Protein AF-A0A7C7G9M4-F1 (afdb_monomer_lite)

Structure (mmCIF, N/CA/C/O backbone):
data_AF-A0A7C7G9M4-F1
#
_entry.id   AF-A0A7C7G9M4-F1
#
loop_
_atom_site.group_PDB
_atom_site.id
_atom_site.type_symbol
_atom_site.label_atom_id
_atom_site.label_alt_id
_atom_site.label_comp_id
_atom_site.label_asym_id
_atom_site.label_entity_id
_atom_site.label_seq_id
_atom_site.pdbx_PDB_ins_code
_atom_site.Cartn_x
_atom_site.Cartn_y
_atom_site.Cartn_z
_atom_site.occupancy
_atom_site.B_iso_or_equiv
_atom_site.auth_seq_id
_atom_site.auth_comp_id
_atom_site.auth_asym_id
_atom_site.auth_atom_id
_atom_site.pdbx_PDB_model_num
ATOM 1 N N . MET A 1 1 ? -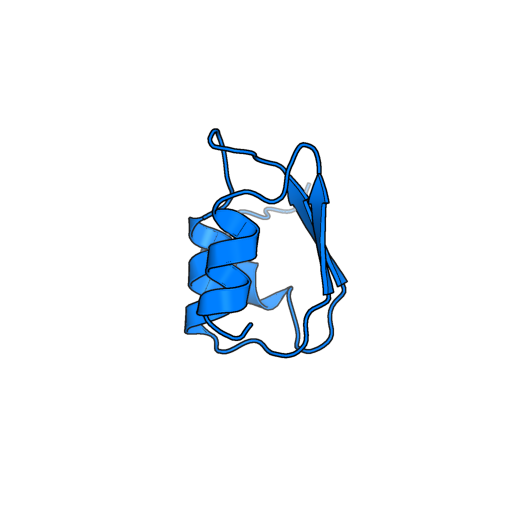8.134 23.048 13.180 1.00 74.81 1 MET A N 1
ATOM 2 C CA . MET A 1 1 ? -7.615 21.872 12.440 1.00 74.81 1 MET A CA 1
ATOM 3 C C . MET A 1 1 ? -7.773 20.651 13.335 1.00 74.81 1 MET A C 1
ATOM 5 O O . MET A 1 1 ? -7.595 20.807 14.534 1.00 74.81 1 MET A O 1
ATOM 9 N N . ARG A 1 2 ? -8.140 19.481 12.798 1.00 91.81 2 ARG A N 1
ATOM 10 C CA . ARG A 1 2 ? -8.192 18.230 13.578 1.00 91.81 2 ARG A CA 1
ATOM 11 C C . ARG A 1 2 ? -6.831 17.534 13.515 1.00 91.81 2 ARG A C 1
ATOM 13 O O . ARG A 1 2 ? -6.217 17.536 12.450 1.00 91.81 2 ARG A O 1
ATOM 20 N N . GLU A 1 3 ? -6.400 16.933 14.619 1.00 95.62 3 GLU A N 1
ATOM 21 C CA . GLU A 1 3 ? -5.213 16.076 14.665 1.00 95.62 3 GLU A CA 1
ATOM 22 C C . GLU A 1 3 ? -5.400 14.815 13.803 1.00 95.62 3 GLU A C 1
ATOM 24 O O . GLU A 1 3 ? -6.453 14.173 13.841 1.00 95.62 3 GLU A O 1
ATOM 29 N N . LYS A 1 4 ? -4.390 14.499 12.983 1.00 95.31 4 LYS A N 1
ATOM 30 C CA . LYS A 1 4 ? -4.389 13.371 12.032 1.00 95.31 4 LYS A CA 1
ATOM 31 C C . LYS A 1 4 ? -3.170 12.457 12.183 1.00 95.31 4 LYS A C 1
ATOM 33 O O . LYS A 1 4 ? -2.981 11.571 11.355 1.00 95.31 4 LYS A O 1
ATOM 38 N N . LEU A 1 5 ? -2.332 12.696 13.192 1.00 97.06 5 LEU A N 1
ATOM 39 C CA . LEU A 1 5 ? -1.194 11.834 13.476 1.00 97.06 5 LEU A CA 1
ATOM 40 C C . LEU A 1 5 ? -1.717 10.493 13.998 1.00 97.06 5 LEU A C 1
ATOM 42 O O . LEU A 1 5 ? -2.472 10.453 14.966 1.00 97.06 5 LEU A O 1
ATOM 46 N N . VAL A 1 6 ? -1.335 9.414 13.328 1.00 97.56 6 VAL A N 1
ATOM 47 C CA . VAL A 1 6 ? -1.754 8.042 13.632 1.00 97.56 6 VAL A CA 1
ATOM 48 C C . VAL A 1 6 ? -0.593 7.086 13.377 1.00 97.56 6 VAL A C 1
ATOM 50 O O . VAL A 1 6 ? 0.381 7.455 12.715 1.00 97.56 6 VAL A O 1
ATOM 53 N N . SER A 1 7 ? -0.692 5.859 13.888 1.00 97.94 7 SER A N 1
ATOM 54 C CA . SER A 1 7 ? 0.258 4.795 13.549 1.00 97.94 7 SER A CA 1
ATOM 55 C C . SER A 1 7 ? 0.088 4.337 12.091 1.00 97.94 7 SER A C 1
ATOM 57 O O . SER A 1 7 ? -0.925 4.632 11.447 1.00 97.94 7 SER A O 1
ATOM 59 N N . VAL A 1 8 ? 1.062 3.600 11.546 1.00 97.81 8 VAL A N 1
ATOM 60 C CA . VAL A 1 8 ? 0.973 3.099 10.162 1.00 97.81 8 VAL A CA 1
ATOM 61 C C . VAL A 1 8 ? -0.124 2.044 10.010 1.00 97.81 8 VAL A C 1
ATOM 63 O O . VAL A 1 8 ? -0.829 2.039 9.008 1.00 97.81 8 VAL A O 1
ATOM 66 N N . GLU A 1 9 ? -0.338 1.217 11.032 1.00 97.62 9 GLU A N 1
ATOM 67 C CA . GLU A 1 9 ? -1.391 0.199 11.080 1.00 97.62 9 GLU A CA 1
ATOM 68 C C . GLU A 1 9 ? -2.773 0.858 11.029 1.00 97.62 9 GLU A C 1
ATOM 70 O O . GLU A 1 9 ? -3.656 0.411 10.298 1.00 97.62 9 GLU A O 1
ATOM 75 N N . GLN A 1 10 ? -2.947 1.964 11.762 1.00 97.81 10 GLN A N 1
ATOM 76 C CA . GLN A 1 10 ? -4.167 2.771 11.737 1.00 97.81 10 GLN A CA 1
ATOM 77 C C . GLN A 1 10 ? -4.351 3.467 10.385 1.00 97.81 10 GLN A C 1
ATOM 79 O O . GLN A 1 10 ? -5.447 3.441 9.827 1.00 97.81 10 GLN A O 1
ATOM 84 N N . ALA A 1 11 ? -3.287 4.060 9.835 1.00 97.25 11 ALA A N 1
ATOM 85 C CA . ALA A 1 11 ? -3.330 4.716 8.532 1.00 97.25 11 ALA A CA 1
ATOM 86 C C . ALA A 1 11 ? -3.685 3.732 7.412 1.00 97.25 11 ALA A C 1
ATOM 88 O O . ALA A 1 11 ? -4.500 4.055 6.554 1.00 97.25 11 ALA A O 1
ATOM 89 N N . ALA A 1 12 ? -3.137 2.516 7.437 1.00 97.00 12 ALA A N 1
ATOM 90 C CA . ALA A 1 12 ? -3.396 1.494 6.430 1.00 97.00 12 ALA A CA 1
ATOM 91 C C . ALA A 1 12 ? -4.886 1.154 6.315 1.00 97.00 12 ALA A C 1
ATOM 93 O O . ALA A 1 12 ? -5.353 0.841 5.219 1.00 97.00 12 ALA A O 1
ATOM 94 N N . GLN A 1 13 ? -5.658 1.274 7.402 1.00 96.25 13 GLN A N 1
ATOM 95 C CA . GLN A 1 13 ? -7.090 0.965 7.407 1.00 96.25 13 GLN A CA 1
ATOM 96 C C . GLN A 1 13 ? -7.920 1.800 6.428 1.00 96.25 13 GLN A C 1
ATOM 98 O O . GLN A 1 13 ? -9.052 1.405 6.143 1.00 96.25 13 GLN A O 1
ATOM 103 N N . ILE A 1 14 ? -7.393 2.916 5.913 1.00 96.50 14 ILE A N 1
ATOM 104 C CA . ILE A 1 14 ? -8.072 3.705 4.880 1.00 96.50 14 ILE A CA 1
ATOM 105 C C . ILE A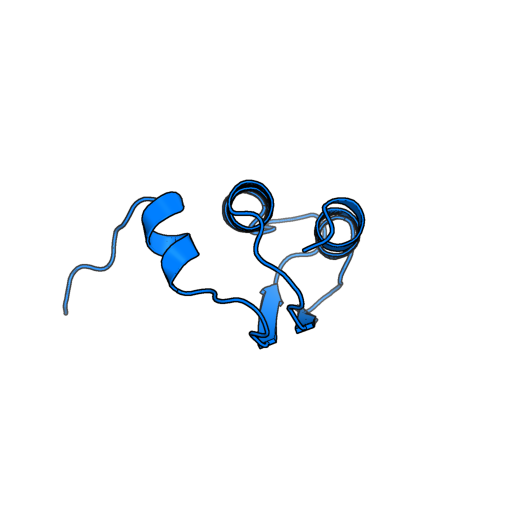 1 14 ? -8.165 2.960 3.544 1.00 96.50 14 ILE A C 1
ATOM 107 O O . ILE A 1 14 ? -9.094 3.228 2.796 1.00 96.50 14 ILE A O 1
ATOM 111 N N . VAL A 1 15 ? -7.236 2.035 3.273 1.00 97.00 15 VAL A N 1
ATOM 112 C CA . VAL A 1 15 ? -7.207 1.213 2.058 1.00 97.00 15 VAL A CA 1
ATOM 113 C C . VAL A 1 15 ? -7.983 -0.079 2.296 1.00 97.00 15 VAL A C 1
ATOM 115 O O . VAL A 1 15 ? -7.787 -0.756 3.319 1.00 97.00 15 VAL A O 1
ATOM 118 N N . LYS A 1 16 ? -8.864 -0.400 1.353 1.00 97.38 16 LYS A N 1
ATOM 119 C CA . LYS A 1 16 ? -9.731 -1.577 1.300 1.00 97.38 16 LYS A CA 1
ATOM 120 C C . LYS A 1 16 ? -9.430 -2.418 0.058 1.00 97.38 16 LYS A C 1
ATOM 122 O O . LYS A 1 16 ? -8.776 -1.960 -0.877 1.00 97.38 16 LYS A O 1
ATOM 127 N N . ASP A 1 17 ? -9.923 -3.651 0.063 1.00 97.62 17 ASP A N 1
ATOM 128 C CA . ASP A 1 17 ? -9.846 -4.534 -1.101 1.00 97.62 17 ASP A CA 1
ATOM 129 C C . ASP A 1 17 ? -10.565 -3.909 -2.300 1.00 97.62 17 ASP A C 1
ATOM 131 O O . ASP A 1 17 ? -11.644 -3.330 -2.156 1.00 97.62 17 ASP A O 1
ATOM 135 N N . GLY A 1 18 ? -9.970 -4.036 -3.485 1.00 97.25 18 GLY A N 1
ATOM 136 C CA . GLY A 1 18 ? -10.514 -3.452 -4.714 1.00 97.25 18 GLY A CA 1
ATOM 137 C C . GLY A 1 18 ? -10.266 -1.951 -4.893 1.00 97.25 18 GLY A C 1
ATOM 138 O O . GLY A 1 18 ? -10.660 -1.397 -5.920 1.00 97.25 18 GLY A O 1
ATOM 139 N N . ASP A 1 19 ? -9.625 -1.274 -3.935 1.00 97.81 19 ASP A N 1
ATOM 140 C CA . ASP A 1 19 ? -9.379 0.163 -4.045 1.00 97.81 19 ASP A CA 1
ATOM 141 C C . ASP A 1 19 ? -8.406 0.509 -5.181 1.00 97.81 19 ASP A C 1
ATOM 143 O O . ASP A 1 19 ? -7.460 -0.217 -5.503 1.00 97.81 19 ASP A O 1
ATOM 147 N N . HIS A 1 20 ? -8.594 1.702 -5.742 1.00 97.19 20 HIS A N 1
ATOM 148 C CA . HIS A 1 20 ? -7.633 2.327 -6.640 1.00 97.19 20 HIS A CA 1
ATOM 149 C C . HIS A 1 20 ? -6.723 3.250 -5.835 1.00 97.19 20 HIS A C 1
ATOM 151 O O . HIS A 1 20 ? -7.182 4.242 -5.265 1.00 97.19 20 HIS A O 1
ATOM 157 N N . ILE A 1 21 ? -5.427 2.947 -5.805 1.00 94.00 21 ILE A N 1
ATOM 158 C CA . ILE A 1 21 ? -4.449 3.711 -5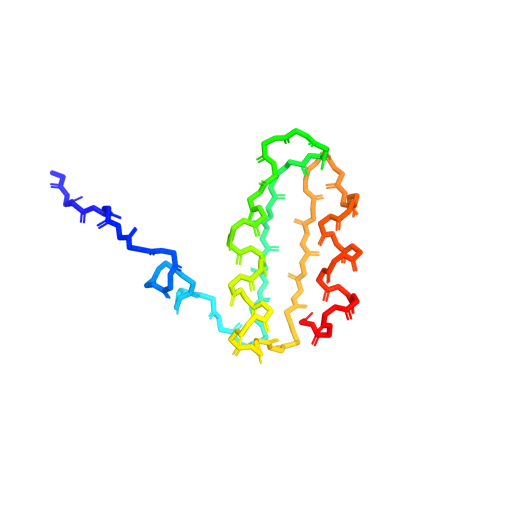.034 1.00 94.00 21 ILE A CA 1
ATOM 159 C C . ILE A 1 21 ? -3.420 4.374 -5.941 1.00 94.00 21 ILE A C 1
ATOM 161 O O . ILE A 1 21 ? -3.012 3.841 -6.973 1.00 94.00 21 ILE A O 1
ATOM 165 N N . VAL A 1 22 ? -2.963 5.547 -5.514 1.00 92.94 22 VAL A N 1
ATOM 166 C CA . VAL A 1 22 ? -1.868 6.276 -6.150 1.00 92.94 22 VAL A CA 1
ATOM 167 C C . VAL A 1 22 ? -0.778 6.486 -5.116 1.00 92.94 22 VAL A C 1
ATOM 169 O O . VAL A 1 22 ? -1.059 6.872 -3.981 1.00 92.94 22 VAL A O 1
ATOM 172 N N . PHE A 1 23 ? 0.471 6.277 -5.513 1.00 89.00 23 PHE A N 1
ATOM 173 C CA . PHE A 1 23 ? 1.620 6.666 -4.708 1.00 89.00 23 PHE A CA 1
ATOM 174 C C . PHE A 1 23 ? 2.700 7.320 -5.570 1.00 89.00 23 PHE A C 1
ATOM 176 O O . PHE A 1 23 ? 2.759 7.146 -6.788 1.00 89.00 23 PHE A O 1
ATOM 183 N N . ASN A 1 24 ? 3.548 8.101 -4.909 1.00 86.19 24 ASN A N 1
ATOM 184 C CA . ASN A 1 24 ? 4.701 8.763 -5.504 1.00 86.19 24 ASN A CA 1
ATOM 185 C C . ASN A 1 24 ? 5.972 8.268 -4.799 1.00 86.19 24 ASN A C 1
ATOM 187 O O . ASN A 1 24 ? 5.928 7.897 -3.624 1.00 86.19 24 ASN A O 1
ATOM 191 N N . GLY A 1 25 ? 7.077 8.260 -5.530 1.00 76.75 25 GLY A N 1
ATOM 192 C CA . GLY A 1 25 ? 8.396 7.848 -5.077 1.00 76.75 25 GLY A CA 1
ATOM 193 C C . GLY A 1 25 ? 8.961 6.809 -6.034 1.00 76.75 25 GLY A C 1
ATOM 194 O O . GLY A 1 25 ? 8.323 5.787 -6.290 1.00 76.75 25 GLY A O 1
ATOM 195 N N . SER A 1 26 ? 10.158 7.075 -6.554 1.00 80.06 26 SER A N 1
ATOM 196 C CA . SER A 1 26 ? 10.888 6.149 -7.426 1.00 80.06 26 SER A CA 1
ATOM 197 C C . SER A 1 26 ? 11.762 5.222 -6.578 1.00 80.06 26 SER A C 1
ATOM 199 O O . SER A 1 26 ? 11.246 4.263 -6.012 1.00 80.06 26 SER A O 1
ATOM 201 N N . MET A 1 27 ? 13.055 5.526 -6.430 1.00 81.94 27 MET A N 1
ATOM 202 C CA . MET A 1 27 ? 13.944 4.897 -5.441 1.00 81.94 27 MET A CA 1
ATOM 203 C C . MET A 1 27 ? 14.115 5.755 -4.179 1.00 81.94 27 MET A C 1
ATOM 205 O O . MET A 1 27 ? 14.513 5.239 -3.139 1.00 81.94 27 MET A O 1
ATOM 209 N N . ASP A 1 28 ? 13.750 7.037 -4.253 1.00 84.81 28 ASP A N 1
ATOM 210 C CA . ASP A 1 28 ? 13.803 7.987 -3.145 1.00 84.81 28 ASP A CA 1
ATOM 211 C C . ASP A 1 28 ? 12.399 8.282 -2.604 1.00 84.81 28 ASP A C 1
ATOM 213 O O . ASP A 1 28 ? 11.424 8.349 -3.359 1.00 84.81 28 ASP A O 1
ATOM 217 N N . TRP A 1 29 ? 12.304 8.458 -1.281 1.00 86.12 29 TRP A N 1
ATOM 218 C CA . TRP A 1 29 ? 11.080 8.829 -0.544 1.00 86.12 29 TRP A CA 1
ATOM 219 C C . TRP A 1 29 ? 9.847 7.953 -0.810 1.00 86.12 29 TRP A C 1
ATOM 221 O O . TRP A 1 29 ? 8.707 8.373 -0.625 1.00 86.12 29 TRP A O 1
ATOM 231 N N . THR A 1 30 ? 10.070 6.701 -1.193 1.00 87.38 30 THR A N 1
ATOM 232 C CA . THR A 1 30 ? 9.014 5.710 -1.393 1.00 87.38 30 THR A CA 1
ATOM 233 C C . THR A 1 30 ? 8.285 5.400 -0.080 1.00 87.38 30 THR A C 1
ATOM 235 O O . THR A 1 30 ? 8.958 5.165 0.932 1.00 87.38 30 THR A O 1
ATOM 238 N N . PRO A 1 31 ? 6.943 5.298 -0.059 1.00 91.81 31 PRO A N 1
ATOM 239 C CA . PRO A 1 31 ? 6.165 5.056 1.157 1.00 91.81 31 PRO A CA 1
ATOM 240 C C . PRO A 1 31 ? 6.194 3.578 1.586 1.00 91.81 31 PRO A C 1
ATOM 242 O O . PRO A 1 31 ? 5.169 2.982 1.911 1.00 91.81 31 PRO A O 1
ATOM 245 N N . MET A 1 32 ? 7.375 2.958 1.611 1.00 93.31 32 MET A N 1
ATOM 246 C CA . MET A 1 32 ? 7.533 1.516 1.815 1.00 93.31 32 MET A CA 1
ATOM 247 C C . MET A 1 32 ? 7.000 1.016 3.160 1.00 93.31 32 MET A C 1
ATOM 249 O O . MET A 1 32 ? 6.630 -0.149 3.267 1.00 93.31 32 MET A O 1
ATOM 253 N N . ALA A 1 33 ? 6.946 1.868 4.188 1.00 95.69 33 ALA A N 1
ATOM 254 C CA . ALA A 1 33 ? 6.298 1.517 5.450 1.00 95.69 33 ALA A CA 1
ATOM 255 C C . ALA A 1 33 ? 4.805 1.213 5.243 1.00 95.69 33 ALA A C 1
ATOM 257 O O . ALA A 1 33 ? 4.322 0.187 5.713 1.00 95.69 33 ALA A O 1
ATOM 258 N N . MET A 1 34 ? 4.112 2.056 4.471 1.00 95.88 34 MET A N 1
ATOM 259 C CA . MET A 1 34 ? 2.705 1.871 4.123 1.00 95.88 34 MET A CA 1
ATOM 260 C C . MET A 1 34 ? 2.520 0.651 3.216 1.00 95.88 34 MET A C 1
ATOM 262 O O . MET A 1 34 ? 1.679 -0.190 3.503 1.00 95.88 34 MET A O 1
ATOM 266 N N . LEU A 1 35 ? 3.340 0.500 2.167 1.00 94.62 35 LEU A N 1
ATOM 267 C CA . LEU A 1 35 ? 3.214 -0.625 1.226 1.00 94.62 35 LEU A CA 1
ATOM 268 C C . LEU A 1 35 ? 3.406 -1.984 1.914 1.00 94.62 35 LEU A C 1
ATOM 270 O O . LEU A 1 35 ? 2.637 -2.914 1.681 1.00 94.62 35 LEU A O 1
ATOM 274 N N . ARG A 1 36 ? 4.386 -2.095 2.821 1.00 96.50 36 ARG A N 1
ATOM 275 C CA . ARG A 1 36 ? 4.593 -3.315 3.620 1.00 96.50 36 ARG A CA 1
ATOM 276 C C . ARG A 1 36 ? 3.446 -3.592 4.582 1.00 96.50 36 ARG A C 1
ATOM 278 O O . ARG A 1 36 ? 3.171 -4.754 4.859 1.00 96.50 36 ARG A O 1
ATOM 285 N N . GLU A 1 37 ? 2.798 -2.552 5.095 1.00 98.00 37 GLU A N 1
ATOM 286 C CA . GLU A 1 37 ? 1.631 -2.720 5.956 1.00 98.00 37 GLU A CA 1
ATOM 287 C C . GLU A 1 37 ? 0.406 -3.198 5.169 1.00 98.00 37 GLU A C 1
ATOM 289 O O . GLU A 1 37 ? -0.327 -4.053 5.657 1.00 98.00 37 GLU A O 1
ATOM 294 N N . LEU A 1 38 ? 0.219 -2.735 3.928 1.00 97.00 38 LEU A N 1
ATOM 295 C CA . LEU A 1 38 ? -0.815 -3.278 3.038 1.00 97.00 38 LEU A CA 1
ATOM 296 C C . LEU A 1 38 ? -0.588 -4.770 2.762 1.00 97.00 38 LEU A C 1
ATOM 298 O O . LEU A 1 38 ? -1.525 -5.554 2.886 1.00 97.00 38 LEU A O 1
ATOM 302 N N . ALA A 1 39 ? 0.660 -5.159 2.484 1.00 96.69 39 ALA A N 1
ATOM 303 C CA . ALA A 1 39 ? 1.035 -6.560 2.302 1.00 96.69 39 ALA A CA 1
ATOM 304 C C . ALA A 1 39 ? 0.794 -7.405 3.565 1.00 96.69 39 ALA A C 1
ATOM 306 O O . ALA A 1 39 ? 0.195 -8.471 3.483 1.00 96.69 39 ALA A O 1
ATOM 307 N N . ARG A 1 40 ? 1.194 -6.923 4.753 1.00 97.19 40 ARG A N 1
ATOM 308 C CA . ARG A 1 40 ? 0.936 -7.621 6.030 1.00 97.19 40 ARG A CA 1
ATOM 309 C C . ARG A 1 40 ? -0.545 -7.801 6.335 1.00 97.19 40 ARG A C 1
ATOM 311 O O . ARG A 1 40 ? -0.915 -8.781 6.971 1.00 97.19 40 ARG A O 1
ATOM 318 N N . ARG A 1 41 ? -1.374 -6.843 5.922 1.00 96.31 41 ARG A N 1
ATOM 319 C CA . ARG A 1 41 ? -2.828 -6.882 6.107 1.00 96.31 41 ARG A CA 1
ATOM 320 C C . ARG A 1 41 ? -3.550 -7.731 5.064 1.00 96.31 41 ARG A C 1
ATOM 322 O O . ARG A 1 41 ? -4.770 -7.821 5.146 1.00 96.31 41 ARG A O 1
ATOM 329 N N . GLU A 1 42 ? -2.816 -8.323 4.122 1.00 95.25 42 GLU A N 1
ATOM 330 C CA . GLU A 1 42 ? -3.353 -9.160 3.048 1.00 95.25 42 GLU A CA 1
ATOM 331 C C . GLU A 1 42 ? -4.475 -8.471 2.260 1.00 95.25 42 GLU A C 1
ATOM 333 O O . GLU A 1 42 ? -5.466 -9.110 1.910 1.00 95.25 42 GLU A O 1
ATOM 338 N N . ILE A 1 43 ? -4.329 -7.165 2.003 1.00 96.44 43 ILE A N 1
ATOM 339 C CA . ILE A 1 43 ? -5.235 -6.433 1.108 1.00 96.44 43 ILE A CA 1
ATOM 340 C C . ILE A 1 43 ? -5.168 -7.066 -0.284 1.00 96.44 43 ILE A C 1
ATOM 342 O O . ILE A 1 43 ? -4.094 -7.499 -0.695 1.00 96.44 43 ILE A O 1
ATOM 346 N N . ARG A 1 44 ? -6.295 -7.134 -1.000 1.00 94.62 44 ARG A N 1
ATOM 347 C CA . ARG A 1 44 ? -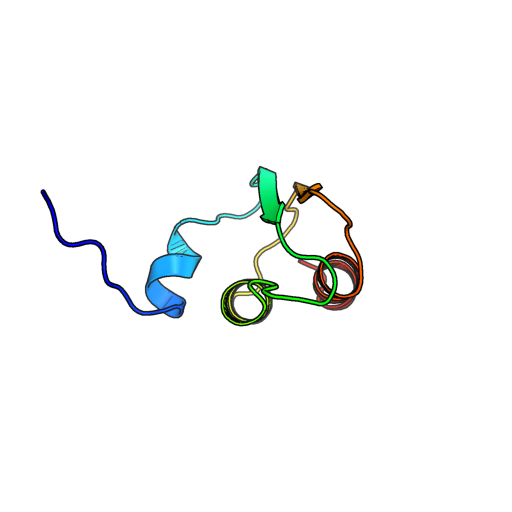6.365 -7.814 -2.302 1.00 94.62 44 ARG A CA 1
ATOM 348 C C . ARG A 1 44 ? -7.033 -6.994 -3.387 1.00 94.62 44 ARG A C 1
ATOM 350 O O . ARG A 1 44 ? -8.021 -6.294 -3.160 1.00 94.62 44 ARG A O 1
ATOM 357 N N . GLY A 1 45 ? -6.558 -7.207 -4.609 1.00 95.25 45 GLY A N 1
ATOM 358 C CA . GLY A 1 45 ? -7.238 -6.774 -5.827 1.00 95.25 45 GLY A CA 1
ATOM 359 C C . GLY A 1 45 ? -7.201 -5.265 -6.018 1.00 95.25 45 GLY A C 1
ATOM 360 O O . GLY A 1 45 ? -8.102 -4.709 -6.643 1.00 95.25 45 GLY A O 1
ATOM 361 N N . ILE A 1 46 ? -6.191 -4.597 -5.463 1.00 95.88 46 ILE A N 1
ATOM 362 C CA . ILE A 1 46 ? -6.038 -3.157 -5.644 1.00 95.88 46 ILE A CA 1
ATOM 363 C C . ILE A 1 46 ? -5.597 -2.838 -7.071 1.00 95.88 46 ILE A C 1
ATOM 365 O O . ILE A 1 46 ? -4.893 -3.603 -7.729 1.00 95.88 46 ILE A O 1
ATOM 369 N N . THR A 1 47 ? -5.955 -1.648 -7.541 1.00 95.44 47 THR A N 1
ATOM 370 C CA . THR A 1 47 ? -5.362 -1.071 -8.750 1.00 95.44 47 THR A CA 1
ATOM 371 C C . THR A 1 47 ? -4.380 0.017 -8.342 1.00 95.44 47 THR A C 1
ATOM 373 O O . THR A 1 47 ? -4.787 1.070 -7.854 1.00 95.44 47 THR A O 1
ATOM 376 N N . ALA A 1 48 ? -3.085 -0.217 -8.544 1.00 92.62 48 ALA A N 1
ATOM 377 C CA . ALA A 1 48 ? -2.039 0.723 -8.152 1.00 92.62 48 ALA A CA 1
ATOM 378 C C . ALA A 1 48 ? -1.506 1.538 -9.341 1.00 92.62 48 ALA A C 1
ATOM 380 O O . ALA A 1 48 ? -1.144 0.985 -10.379 1.00 92.62 48 ALA A O 1
ATOM 381 N N . LEU A 1 49 ? -1.388 2.855 -9.160 1.00 90.69 49 LEU A N 1
ATOM 382 C CA . LEU A 1 49 ? -0.722 3.760 -10.097 1.00 90.69 49 LEU A CA 1
ATOM 383 C C . LEU A 1 49 ? 0.507 4.400 -9.434 1.00 90.69 49 LEU A C 1
ATOM 385 O O . LEU A 1 49 ? 0.383 5.178 -8.486 1.00 90.69 49 LEU A O 1
ATOM 389 N N . GLY A 1 50 ? 1.694 4.105 -9.965 1.00 86.62 50 GLY A N 1
ATOM 390 C CA . GLY A 1 50 ? 2.939 4.770 -9.571 1.00 86.62 50 GLY A CA 1
ATOM 391 C C . GLY A 1 50 ? 3.177 6.044 -10.385 1.00 86.62 50 GLY A C 1
ATOM 392 O O . GLY A 1 50 ? 3.241 5.991 -11.614 1.00 86.62 50 GLY A O 1
ATOM 393 N N . VAL A 1 51 ? 3.323 7.190 -9.716 1.00 79.94 51 VAL A N 1
ATOM 394 C CA . VAL A 1 51 ? 3.595 8.490 -10.356 1.00 79.94 51 VAL A CA 1
ATOM 395 C C . VAL A 1 51 ? 5.075 8.849 -10.206 1.00 79.94 51 VAL A C 1
ATOM 397 O O . VAL A 1 51 ? 5.616 8.815 -9.105 1.00 79.94 51 VAL A O 1
ATOM 400 N N . VAL A 1 52 ? 5.718 9.212 -11.326 1.00 73.12 52 VAL A N 1
ATOM 401 C CA . VAL A 1 52 ? 7.189 9.306 -11.479 1.00 73.12 52 VAL A CA 1
ATOM 402 C C . VAL A 1 52 ? 7.878 7.957 -11.211 1.00 73.12 52 VAL A C 1
ATOM 404 O O . VAL A 1 52 ? 8.901 7.863 -10.539 1.00 73.12 52 VAL A O 1
ATOM 407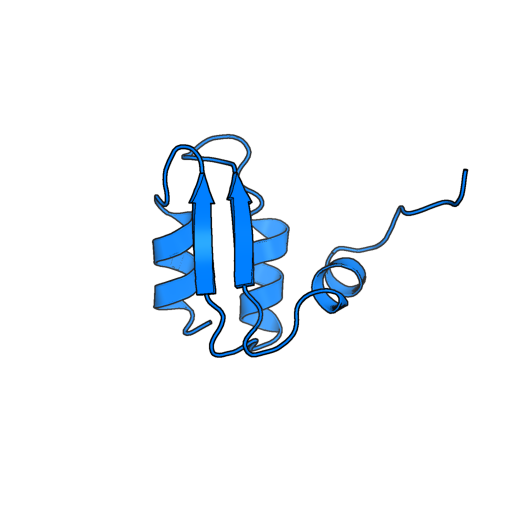 N N . GLY A 1 53 ? 7.305 6.897 -11.788 1.00 64.44 53 GLY A N 1
ATOM 408 C CA . GLY A 1 53 ? 7.855 5.544 -11.773 1.00 64.44 53 GLY A CA 1
ATOM 409 C C . GLY A 1 53 ? 7.127 4.595 -10.822 1.00 64.44 53 GLY A C 1
ATOM 410 O O . GLY A 1 53 ? 6.639 4.971 -9.762 1.00 64.44 53 GLY A O 1
ATOM 411 N N . GLY A 1 54 ? 7.071 3.332 -11.232 1.00 63.19 54 GLY A N 1
ATOM 412 C CA . GLY A 1 54 ? 6.542 2.208 -10.468 1.00 63.19 54 GLY A CA 1
ATOM 413 C C . GLY A 1 54 ? 7.617 1.145 -10.299 1.00 63.19 54 GLY A C 1
ATOM 414 O O . GLY A 1 54 ? 7.424 0.017 -10.722 1.00 63.19 54 GLY A O 1
ATOM 415 N N . ALA A 1 55 ? 8.776 1.563 -9.783 1.00 73.44 55 ALA A N 1
ATOM 416 C CA . ALA A 1 55 ? 9.990 0.759 -9.658 1.00 73.44 55 ALA A CA 1
ATOM 417 C C . ALA A 1 55 ? 9.809 -0.392 -8.640 1.00 73.44 55 ALA A C 1
ATOM 419 O O . ALA A 1 55 ? 8.820 -1.119 -8.665 1.00 73.44 55 ALA A O 1
ATOM 420 N N . MET A 1 56 ? 10.724 -0.536 -7.684 1.00 83.44 56 MET A N 1
ATOM 421 C CA . MET A 1 56 ? 10.650 -1.555 -6.628 1.00 83.44 56 MET A CA 1
ATOM 422 C C . MET A 1 56 ? 9.300 -1.582 -5.880 1.00 83.44 56 MET A C 1
ATOM 424 O O . MET A 1 56 ? 8.918 -2.610 -5.341 1.00 83.44 56 MET A O 1
ATOM 428 N N . ASN A 1 57 ? 8.557 -0.474 -5.853 1.00 88.88 57 ASN A N 1
ATOM 429 C CA . ASN A 1 57 ? 7.278 -0.371 -5.151 1.00 88.88 57 ASN A CA 1
ATOM 430 C C . ASN A 1 57 ? 6.165 -1.219 -5.783 1.00 88.88 57 ASN A C 1
ATOM 432 O O . ASN A 1 57 ? 5.467 -1.927 -5.061 1.00 88.88 57 ASN A O 1
ATOM 436 N N . LEU A 1 58 ? 5.982 -1.140 -7.111 1.00 90.94 58 LEU A N 1
ATOM 437 C CA . LEU A 1 58 ? 4.975 -1.968 -7.788 1.00 90.94 58 LEU A CA 1
ATOM 438 C C . LEU A 1 58 ? 5.423 -3.423 -7.809 1.00 90.94 58 LEU A C 1
ATOM 440 O O . LEU A 1 58 ? 4.608 -4.294 -7.541 1.00 90.94 58 LEU A O 1
ATOM 444 N N . ASP A 1 59 ? 6.710 -3.672 -8.060 1.00 91.12 59 ASP A N 1
ATOM 445 C CA . ASP A 1 59 ? 7.276 -5.022 -8.011 1.00 91.12 59 ASP A CA 1
ATOM 446 C C . ASP A 1 59 ? 7.055 -5.676 -6.638 1.00 91.12 59 ASP A C 1
ATOM 448 O O . ASP A 1 59 ? 6.585 -6.806 -6.549 1.00 91.12 59 ASP A O 1
ATOM 452 N N . PHE A 1 60 ? 7.270 -4.923 -5.553 1.00 93.31 60 PHE A N 1
ATOM 453 C CA . PHE A 1 60 ? 6.980 -5.376 -4.196 1.00 93.31 60 PHE A CA 1
ATOM 454 C C . PHE A 1 60 ? 5.499 -5.719 -3.992 1.00 93.31 60 PHE A C 1
ATOM 456 O O . PHE A 1 60 ? 5.203 -6.777 -3.444 1.00 93.31 60 PHE A O 1
ATOM 463 N N . LEU A 1 61 ? 4.571 -4.848 -4.409 1.00 93.31 61 LEU A N 1
ATOM 464 C CA . LEU A 1 61 ? 3.131 -5.102 -4.252 1.00 93.31 61 LEU A CA 1
ATOM 465 C C . LEU A 1 61 ? 2.680 -6.323 -5.065 1.00 93.31 61 LEU A C 1
ATOM 467 O O . LEU A 1 61 ? 1.983 -7.184 -4.534 1.00 93.31 61 LEU A O 1
ATOM 471 N N . LEU A 1 62 ? 3.147 -6.436 -6.311 1.00 93.00 62 LEU A N 1
ATOM 472 C CA . LEU A 1 62 ? 2.880 -7.580 -7.183 1.00 93.00 62 LEU A CA 1
ATOM 473 C C . LEU A 1 62 ? 3.436 -8.877 -6.585 1.00 93.00 62 LEU A C 1
ATOM 475 O O . LEU A 1 62 ? 2.727 -9.878 -6.517 1.00 93.00 62 LEU A O 1
ATOM 479 N N . GLY A 1 63 ? 4.682 -8.856 -6.108 1.00 94.38 63 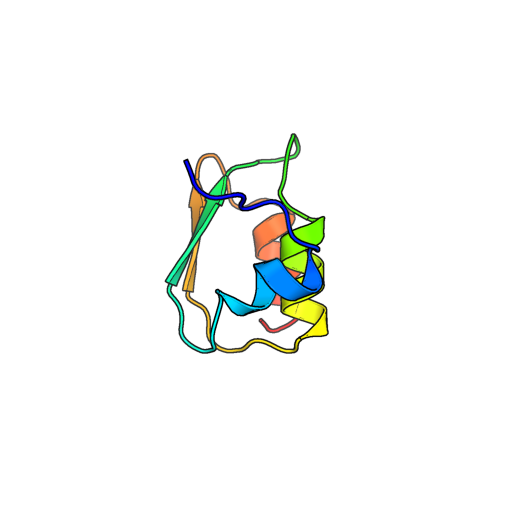GLY A N 1
ATOM 480 C CA . GLY A 1 63 ? 5.324 -10.004 -5.466 1.00 94.38 63 GLY A CA 1
ATOM 481 C C . GLY A 1 63 ? 4.672 -10.400 -4.139 1.00 94.38 63 GLY A C 1
ATOM 482 O O . GLY A 1 63 ? 4.673 -11.576 -3.783 1.00 94.38 63 GLY A O 1
ATOM 483 N N . ALA A 1 64 ? 4.083 -9.440 -3.425 1.00 95.19 64 ALA A N 1
ATOM 484 C CA . ALA A 1 64 ? 3.311 -9.686 -2.212 1.00 95.19 64 ALA A CA 1
ATOM 485 C C . ALA A 1 64 ? 1.879 -10.186 -2.486 1.00 95.19 64 ALA A C 1
ATOM 487 O O . ALA A 1 64 ? 1.218 -10.637 -1.553 1.00 95.19 64 ALA A O 1
ATOM 488 N N . GLY A 1 65 ? 1.404 -10.133 -3.736 1.00 93.56 65 GLY A N 1
ATOM 489 C CA . GLY A 1 65 ? 0.058 -10.569 -4.115 1.00 93.56 65 GLY A CA 1
ATOM 490 C C . GLY A 1 65 ? -1.060 -9.643 -3.632 1.00 93.56 65 GLY A C 1
ATOM 491 O O . GLY A 1 65 ? -2.162 -10.124 -3.361 1.00 93.56 65 GLY A O 1
ATOM 492 N N . VAL A 1 66 ? -0.755 -8.348 -3.499 1.00 88.56 66 VAL A N 1
ATOM 493 C CA . VAL A 1 66 ? -1.688 -7.296 -3.058 1.00 88.56 66 VAL A CA 1
ATOM 494 C C . VAL A 1 66 ? -2.480 -6.744 -4.239 1.00 88.56 66 VAL A C 1
ATOM 496 O O . VAL A 1 66 ? -1.829 -6.346 -5.230 1.00 88.56 66 VAL A O 1
#

Sequence (66 aa):
MREKLVSVEQAAQIVKDGDHIVFNGSMDWTPMAMLRELARREIRGITALGVVGGAMNLDFLLGAGV

pLDDT: mean 91.35, std 8.0, range [63.19, 98.0]

Secondary structure (DSSP, 8-state):
-------HHHHHTT--TT-EEEEE-SSSS--HHHHHHHHHTT--S-EEEEET--SHHHHHHHHHT-

Radius of gyration: 11.96 Å; chains: 1; bounding box: 24×32×26 Å

Foldseek 3Di:
DDDDDDDLLVVLVVDAAQEEDEDEDAPPPGPVSNLVSCLVVVRANYHYDYDPDDHVSVVVNVVSRD